Protein AF-A0AB34PMK9-F1 (afdb_monomer)

Sequence (113 aa):
MSIAITKFFNKLKKAYNLFYYSSPLPVLSNGEAMAFHFVNLTILLISVYYTIFYVPKLLIQSTEKIIYYLTGQQVYIFGLLQSGLKLVNHAATHNNNVTNFSFSSSSSSASLV

Secondary structure (DSSP, 8-state):
--HHHHHHHHHHHHHHHHHHHHSSGGGS-HHHHHHHHHHHHHHHHHHHHIIIIIHHHHHHHHHHHHHHHHHS----HHHHHHHHHHHHHHHHHHHHHHH--------------

Mean predicted aligned error: 13.77 Å

Organism: NCBI:txid1094989

pLDDT: mean 79.86, std 18.11, range [34.88, 95.94]

Solvent-accessible surface area (backbone atoms only — not comparable to full-atom values): 6726 Å² total; per-residue (Å²): 131,61,72,66,58,56,53,51,54,52,50,51,52,52,52,49,51,49,52,46,73,75,39,72,54,85,79,44,54,76,70,54,40,52,52,53,52,51,53,52,50,52,53,48,53,51,49,52,48,39,62,69,54,49,49,54,52,52,50,51,55,51,49,35,51,52,47,24,76,74,71,72,49,88,59,59,65,71,60,52,53,53,51,49,52,52,50,53,52,51,51,53,56,55,56,61,59,69,72,60,73,77,81,79,80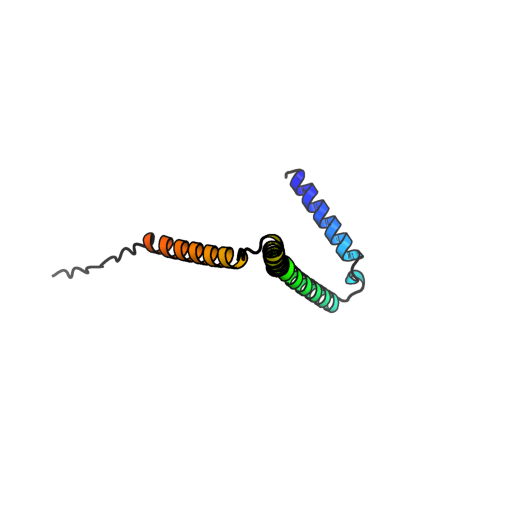,80,80,77,82,80,82,79,133

Foldseek 3Di:
DDPVVVVVVVVVVVVVVCVCVVDCNVVDDPVVNVVVVVVVVVVVVVVVCCVPPVVVVVVVVVVQVVCCVVPVDRDDPVVVVVVVVVVVVVVVVVVVVVVPPPPPPPPDDDDDD

Structure (mmCIF, N/CA/C/O backbone):
data_AF-A0AB34PMK9-F1
#
_entry.id   AF-A0AB34PMK9-F1
#
loop_
_atom_site.group_PDB
_atom_site.id
_atom_site.type_symbol
_atom_site.label_atom_id
_atom_site.label_alt_id
_atom_site.label_comp_id
_atom_site.label_asym_id
_atom_site.label_entity_id
_atom_site.label_seq_id
_atom_site.pdbx_PDB_ins_code
_atom_site.Cartn_x
_atom_site.Cartn_y
_atom_site.Cartn_z
_atom_site.occupancy
_atom_site.B_iso_or_equiv
_atom_site.auth_seq_id
_atom_site.auth_comp_id
_atom_site.auth_asym_id
_atom_site.auth_atom_id
_atom_site.pdbx_PDB_model_num
ATOM 1 N N . MET A 1 1 ? 31.087 -6.956 7.860 1.00 60.22 1 MET A N 1
ATOM 2 C CA . MET A 1 1 ? 29.713 -6.706 7.359 1.00 60.22 1 MET A CA 1
ATOM 3 C C . MET A 1 1 ? 28.825 -7.855 7.833 1.00 60.22 1 MET A C 1
ATOM 5 O O . MET A 1 1 ? 29.202 -8.998 7.623 1.00 60.22 1 MET A O 1
ATOM 9 N N . SER A 1 2 ? 27.736 -7.586 8.563 1.00 73.25 2 SER A N 1
ATOM 10 C CA . SER A 1 2 ? 26.905 -8.637 9.188 1.00 73.25 2 SER A CA 1
ATOM 11 C C . SER A 1 2 ? 26.224 -9.530 8.140 1.00 73.25 2 SER A C 1
ATOM 13 O O . SER A 1 2 ? 25.650 -9.027 7.175 1.00 73.25 2 SER A O 1
ATOM 15 N N . ILE A 1 3 ? 26.233 -10.852 8.358 1.00 79.81 3 ILE A N 1
ATOM 16 C CA . ILE A 1 3 ? 25.617 -11.859 7.472 1.00 79.81 3 ILE A CA 1
ATOM 17 C C . ILE A 1 3 ? 24.128 -11.564 7.200 1.00 79.81 3 ILE A C 1
ATOM 19 O O . ILE A 1 3 ? 23.603 -11.881 6.131 1.00 79.81 3 ILE A O 1
ATOM 23 N N . ALA A 1 4 ? 23.439 -10.945 8.166 1.00 81.00 4 ALA A N 1
ATOM 24 C CA . ALA A 1 4 ? 22.027 -10.592 8.063 1.00 81.00 4 ALA A CA 1
ATOM 25 C C . ALA A 1 4 ? 21.797 -9.472 7.038 1.00 81.00 4 ALA A C 1
ATOM 27 O O . ALA A 1 4 ? 20.853 -9.532 6.250 1.00 81.00 4 ALA A O 1
ATOM 28 N N . ILE A 1 5 ? 22.710 -8.499 6.999 1.00 82.69 5 ILE A N 1
ATOM 29 C CA . ILE A 1 5 ? 22.675 -7.369 6.068 1.00 82.69 5 ILE A CA 1
ATOM 30 C C . ILE A 1 5 ? 22.855 -7.885 4.634 1.00 82.69 5 ILE A C 1
ATOM 32 O O . ILE A 1 5 ? 22.070 -7.554 3.748 1.00 82.69 5 ILE A O 1
ATOM 36 N N . THR A 1 6 ? 23.816 -8.784 4.407 1.00 86.44 6 THR A N 1
ATOM 37 C CA . THR A 1 6 ? 24.050 -9.384 3.082 1.00 86.44 6 THR A CA 1
ATOM 38 C C . THR A 1 6 ? 22.851 -10.208 2.597 1.00 86.44 6 THR A C 1
ATOM 40 O O . THR A 1 6 ? 22.464 -10.109 1.431 1.00 86.44 6 THR A O 1
ATOM 43 N N . LYS A 1 7 ? 22.202 -10.980 3.485 1.00 87.50 7 LYS A N 1
ATOM 44 C CA . LYS A 1 7 ? 20.968 -11.722 3.152 1.00 87.50 7 LYS A CA 1
ATOM 45 C C . LYS A 1 7 ? 19.819 -10.788 2.763 1.00 87.50 7 LYS A C 1
ATOM 47 O O . LYS A 1 7 ? 19.072 -11.106 1.837 1.00 87.50 7 LYS A O 1
ATOM 52 N N . PHE A 1 8 ? 19.681 -9.651 3.443 1.00 89.69 8 PHE A N 1
ATOM 53 C CA . PHE A 1 8 ? 18.666 -8.646 3.133 1.00 89.69 8 PHE A CA 1
ATOM 54 C C . PHE A 1 8 ? 18.882 -8.020 1.749 1.00 89.69 8 PHE A C 1
ATOM 56 O O . PHE A 1 8 ? 17.969 -8.045 0.923 1.00 89.69 8 PHE A O 1
ATOM 63 N N . PHE A 1 9 ? 20.101 -7.567 1.440 1.00 90.06 9 PHE A N 1
ATOM 64 C CA . PHE A 1 9 ? 20.421 -7.028 0.112 1.00 90.06 9 PHE A CA 1
ATOM 65 C C . PHE A 1 9 ? 20.203 -8.050 -1.007 1.00 90.06 9 PHE A C 1
ATOM 67 O O . PHE A 1 9 ? 19.685 -7.702 -2.068 1.00 90.06 9 PHE A O 1
ATOM 74 N N . ASN A 1 10 ? 20.522 -9.326 -0.770 1.00 91.75 10 ASN A N 1
ATOM 75 C CA . ASN A 1 10 ? 20.275 -10.370 -1.762 1.00 91.75 10 ASN A CA 1
ATOM 76 C C . ASN A 1 10 ? 18.770 -10.594 -2.012 1.00 91.75 10 ASN A C 1
ATOM 78 O O . ASN A 1 10 ? 18.351 -10.797 -3.152 1.00 91.75 10 ASN A O 1
ATOM 82 N N . LYS A 1 11 ? 17.932 -10.500 -0.967 1.00 91.94 11 LYS A N 1
ATOM 83 C CA . LYS A 1 11 ? 16.466 -10.540 -1.117 1.00 91.94 11 LYS A CA 1
ATOM 84 C C . LYS A 1 11 ? 15.942 -9.350 -1.919 1.00 91.94 11 LYS A C 1
ATOM 86 O O . LYS A 1 11 ? 15.129 -9.559 -2.815 1.00 91.94 11 LYS A O 1
ATOM 91 N N . LEU A 1 12 ? 16.427 -8.139 -1.639 1.00 90.88 12 LEU A N 1
ATOM 92 C CA . LEU A 1 12 ? 16.055 -6.945 -2.404 1.00 90.88 12 LEU A CA 1
ATOM 93 C C . LEU A 1 12 ? 16.447 -7.077 -3.878 1.00 90.88 12 LEU A C 1
ATOM 95 O O . LEU A 1 12 ? 15.627 -6.814 -4.752 1.00 90.88 12 LEU A O 1
ATOM 99 N N . LYS A 1 13 ? 17.658 -7.571 -4.162 1.00 91.56 13 LYS A N 1
ATOM 100 C CA . LYS A 1 13 ? 18.115 -7.828 -5.534 1.00 91.56 13 LYS A CA 1
ATOM 101 C C . LYS A 1 13 ? 17.220 -8.842 -6.250 1.00 91.56 13 LYS A C 1
ATOM 103 O O . LYS A 1 13 ? 16.846 -8.629 -7.399 1.00 91.56 13 LYS A O 1
ATOM 108 N N . LYS A 1 14 ? 16.829 -9.924 -5.567 1.00 92.94 14 LYS A N 1
ATOM 109 C CA . LYS A 1 14 ? 15.899 -10.920 -6.121 1.00 92.94 14 LYS A CA 1
ATOM 110 C C . LYS A 1 14 ? 14.525 -10.312 -6.424 1.00 92.94 14 LYS A C 1
ATOM 112 O O . LYS A 1 14 ? 13.965 -10.600 -7.477 1.00 92.94 14 LYS A O 1
ATOM 117 N N . ALA A 1 15 ? 14.001 -9.478 -5.527 1.00 91.88 15 ALA A N 1
ATOM 118 C CA . ALA A 1 15 ? 12.723 -8.797 -5.719 1.00 91.88 15 ALA A CA 1
ATOM 119 C C . ALA A 1 15 ? 12.773 -7.805 -6.891 1.00 91.88 15 ALA A C 1
ATOM 121 O O . ALA A 1 15 ? 11.861 -7.789 -7.711 1.00 91.88 15 ALA A O 1
ATOM 122 N N . TYR A 1 16 ? 13.862 -7.042 -7.013 1.00 89.62 16 TYR A N 1
ATOM 123 C CA . TYR A 1 16 ? 14.072 -6.144 -8.147 1.00 89.62 16 TYR A CA 1
ATOM 124 C C . TYR A 1 16 ? 14.132 -6.909 -9.470 1.00 89.62 16 TYR A C 1
ATOM 126 O O . TYR A 1 16 ? 13.448 -6.541 -10.417 1.00 89.62 16 TYR A O 1
ATOM 134 N N . ASN A 1 17 ? 14.885 -8.011 -9.522 1.00 92.56 17 ASN A N 1
ATOM 135 C CA . ASN A 1 17 ? 14.954 -8.840 -10.723 1.00 92.56 17 ASN A CA 1
ATOM 136 C C . ASN A 1 17 ? 13.572 -9.383 -11.105 1.00 92.56 17 ASN A C 1
ATOM 138 O O . ASN A 1 17 ? 13.204 -9.342 -12.273 1.00 92.56 17 ASN A O 1
ATOM 142 N N . LEU A 1 18 ? 12.792 -9.854 -10.127 1.00 93.19 18 LEU A N 1
ATOM 143 C CA . LEU A 1 18 ? 11.422 -10.300 -10.371 1.00 93.19 18 LEU A CA 1
ATOM 144 C C . LEU A 1 18 ? 10.567 -9.167 -10.950 1.00 93.19 18 LEU A C 1
ATOM 146 O O . LEU A 1 18 ? 9.895 -9.369 -11.950 1.00 93.19 18 LEU A O 1
ATOM 150 N N . PHE A 1 19 ? 10.621 -7.972 -10.364 1.00 90.00 19 PHE A N 1
ATOM 151 C CA . PHE A 1 19 ? 9.891 -6.816 -10.880 1.00 90.00 19 PHE A CA 1
ATOM 152 C C . PHE A 1 19 ? 10.322 -6.444 -12.307 1.00 90.00 19 PHE A C 1
ATOM 154 O O . PHE A 1 19 ? 9.464 -6.186 -13.149 1.00 90.00 19 PHE A O 1
ATOM 161 N N . TYR A 1 20 ? 11.627 -6.460 -12.585 1.00 90.19 20 TYR A N 1
ATOM 162 C CA . TYR A 1 20 ? 12.187 -6.116 -13.890 1.00 90.19 20 TYR A CA 1
ATOM 163 C C . TYR A 1 20 ? 11.731 -7.080 -14.989 1.00 90.19 20 TYR A C 1
ATOM 165 O O . TYR A 1 20 ? 11.323 -6.627 -16.050 1.00 90.19 20 TYR A O 1
ATOM 173 N N . TYR A 1 21 ? 11.748 -8.390 -14.725 1.00 91.25 21 TYR A N 1
ATOM 174 C CA . TYR A 1 21 ? 11.354 -9.401 -15.713 1.00 91.25 21 TYR A CA 1
ATOM 175 C C . TYR A 1 21 ? 9.842 -9.647 -15.793 1.00 91.25 21 TYR A C 1
ATOM 177 O O . TYR A 1 21 ? 9.364 -10.097 -16.829 1.00 91.25 21 TYR A O 1
ATOM 185 N N . SER A 1 22 ? 9.085 -9.361 -14.730 1.00 89.94 22 SER A N 1
ATOM 186 C CA . SER A 1 22 ? 7.616 -9.458 -14.748 1.00 89.94 22 SER A CA 1
ATOM 187 C C . SER A 1 22 ? 6.939 -8.220 -15.338 1.00 89.94 22 SER A C 1
ATOM 189 O O . SER A 1 22 ? 5.763 -8.274 -15.690 1.00 89.94 22 SER A O 1
ATOM 191 N N . SER A 1 23 ? 7.654 -7.099 -15.421 1.00 87.81 23 SER A N 1
ATOM 192 C CA . SER A 1 23 ? 7.168 -5.863 -16.037 1.00 87.81 23 SER A CA 1
ATOM 193 C C . SER A 1 23 ? 7.660 -5.770 -17.482 1.00 87.81 23 SER A C 1
ATOM 195 O O . SER A 1 23 ? 8.704 -6.331 -17.805 1.00 87.81 23 SER A O 1
ATOM 197 N N . PRO A 1 24 ? 7.001 -4.996 -18.360 1.00 87.62 24 PRO A N 1
ATOM 198 C CA . PRO A 1 24 ? 7.459 -4.822 -19.739 1.00 87.62 24 PRO A CA 1
ATOM 199 C C . PRO A 1 24 ? 8.751 -3.982 -19.857 1.00 87.62 24 PRO A C 1
ATOM 201 O O . PRO A 1 24 ? 9.195 -3.684 -20.957 1.00 87.62 24 PRO A O 1
ATOM 204 N N . LEU A 1 25 ? 9.399 -3.622 -18.744 1.00 87.88 25 LEU A N 1
ATOM 205 C CA . LEU A 1 25 ? 10.616 -2.804 -18.692 1.00 87.88 25 LEU A CA 1
ATOM 206 C C . LEU A 1 25 ? 11.739 -3.208 -19.669 1.00 87.88 25 LEU A C 1
ATOM 208 O O . LEU A 1 25 ? 12.370 -2.298 -20.201 1.00 87.88 25 LEU A O 1
ATOM 212 N N . PRO A 1 26 ? 12.006 -4.501 -19.951 1.00 86.12 26 PRO A N 1
ATOM 213 C CA . PRO A 1 26 ? 13.083 -4.888 -20.864 1.00 86.12 26 PRO A CA 1
ATOM 214 C C . PRO A 1 26 ? 12.839 -4.497 -22.326 1.00 86.12 26 PRO A C 1
ATOM 216 O O . PRO A 1 26 ? 13.787 -4.465 -23.106 1.00 86.12 26 PRO A O 1
ATOM 219 N N . VAL A 1 27 ? 11.583 -4.248 -22.707 1.00 89.50 27 VAL A N 1
ATOM 220 C CA . VAL A 1 27 ? 11.189 -3.941 -24.092 1.00 89.50 27 VAL A CA 1
ATOM 221 C C . VAL A 1 27 ? 10.800 -2.475 -24.295 1.00 89.50 27 VAL A C 1
ATOM 223 O O . VAL A 1 27 ? 10.534 -2.075 -25.424 1.00 89.50 27 VAL A O 1
ATOM 226 N N . LEU A 1 28 ? 10.774 -1.672 -23.225 1.00 89.56 28 LEU A N 1
ATOM 227 C CA . LEU A 1 28 ? 10.443 -0.248 -23.283 1.00 89.56 28 LEU A CA 1
ATOM 228 C C . LEU A 1 28 ? 11.681 0.594 -23.616 1.00 89.56 28 LEU A C 1
ATOM 230 O O . LEU A 1 28 ? 12.789 0.322 -23.148 1.00 89.56 28 LEU A O 1
ATOM 234 N N . SER A 1 29 ? 11.478 1.681 -24.363 1.00 91.81 29 SER A N 1
ATOM 235 C CA . SER A 1 29 ? 12.489 2.736 -24.477 1.00 91.81 29 SER A CA 1
ATOM 236 C C . SER A 1 29 ? 12.664 3.473 -23.139 1.00 91.81 29 SER A C 1
ATOM 238 O O . SER A 1 29 ? 11.774 3.471 -22.286 1.00 91.81 29 SER A O 1
ATOM 240 N N . ASN A 1 30 ? 13.794 4.162 -22.944 1.00 87.38 30 ASN A N 1
ATOM 241 C CA . ASN A 1 30 ? 14.078 4.872 -21.685 1.00 87.38 30 ASN A CA 1
ATOM 242 C C . ASN A 1 30 ? 12.983 5.885 -21.292 1.00 87.38 30 ASN A C 1
ATOM 244 O O . ASN A 1 30 ? 12.696 6.049 -20.106 1.00 87.38 30 ASN A O 1
ATOM 248 N N . GLY A 1 31 ? 12.355 6.548 -22.271 1.00 88.31 31 GLY A N 1
ATOM 249 C CA . GLY A 1 31 ? 11.266 7.498 -22.020 1.00 88.31 31 GLY A CA 1
ATOM 250 C C . GLY A 1 31 ? 9.978 6.815 -21.553 1.00 88.31 31 GLY A C 1
ATOM 251 O O . GLY A 1 31 ? 9.338 7.266 -20.604 1.00 88.31 31 GLY A O 1
ATOM 252 N N . GLU A 1 32 ? 9.625 5.687 -22.166 1.00 87.38 32 GLU A N 1
ATOM 253 C CA . GLU A 1 32 ? 8.440 4.912 -21.786 1.00 87.38 32 GLU A CA 1
ATOM 254 C C . GLU A 1 32 ? 8.640 4.233 -20.428 1.00 87.38 32 GLU A C 1
ATOM 256 O O . GLU A 1 32 ? 7.723 4.204 -19.605 1.00 87.38 32 GLU A O 1
ATOM 261 N N . ALA A 1 33 ? 9.845 3.723 -20.158 1.00 90.62 33 ALA A N 1
ATOM 262 C CA . ALA A 1 33 ? 10.190 3.117 -18.875 1.00 90.62 33 ALA A CA 1
ATOM 263 C C . ALA A 1 33 ? 10.045 4.131 -17.729 1.00 90.62 33 ALA A C 1
ATOM 265 O O . ALA A 1 33 ? 9.490 3.808 -16.676 1.00 90.62 33 ALA A O 1
ATOM 266 N N . MET A 1 34 ? 10.468 5.381 -17.951 1.00 91.50 34 MET A N 1
ATOM 267 C CA . MET A 1 34 ? 10.267 6.471 -16.996 1.00 91.50 34 MET A CA 1
ATOM 268 C C . MET A 1 34 ? 8.776 6.699 -16.717 1.00 91.50 34 MET A C 1
ATOM 270 O O . MET A 1 34 ? 8.373 6.726 -15.553 1.00 91.50 34 MET A O 1
ATOM 274 N N . ALA A 1 35 ? 7.943 6.785 -17.758 1.00 91.69 35 ALA A N 1
ATOM 275 C CA . ALA A 1 35 ? 6.494 6.932 -17.602 1.00 91.69 35 ALA A CA 1
ATOM 276 C C . ALA A 1 35 ? 5.865 5.751 -16.836 1.00 91.69 35 ALA A C 1
ATOM 278 O O . ALA A 1 35 ? 5.053 5.957 -15.931 1.00 91.69 35 ALA A O 1
ATOM 279 N N . PHE A 1 36 ? 6.288 4.517 -17.128 1.00 92.69 36 PHE A N 1
ATOM 280 C CA . PHE A 1 36 ? 5.833 3.320 -16.419 1.00 92.69 36 PHE A CA 1
ATOM 281 C C . PHE A 1 36 ? 6.170 3.375 -14.923 1.00 92.69 36 PHE A C 1
ATOM 283 O O . PHE A 1 36 ? 5.322 3.068 -14.080 1.00 92.69 36 PHE A O 1
ATOM 290 N N . HIS A 1 37 ? 7.380 3.809 -14.562 1.00 92.00 37 HIS A N 1
ATOM 291 C CA . HIS A 1 37 ? 7.750 3.995 -13.159 1.00 92.00 37 HIS A CA 1
ATOM 292 C C . HIS A 1 37 ? 6.898 5.064 -12.465 1.00 92.00 37 HIS A C 1
ATOM 294 O O . HIS A 1 37 ? 6.487 4.843 -11.325 1.00 92.00 37 HIS A O 1
ATOM 300 N N . PHE A 1 38 ? 6.575 6.173 -13.140 1.00 94.38 38 PHE A N 1
ATOM 301 C CA . PHE A 1 38 ? 5.689 7.202 -12.582 1.00 94.38 38 PHE A CA 1
ATOM 302 C C . PHE A 1 38 ? 4.292 6.671 -12.285 1.00 94.38 38 PHE A C 1
ATOM 304 O O . PHE A 1 38 ? 3.789 6.877 -11.183 1.00 94.38 38 PHE A O 1
ATOM 311 N N . VAL A 1 39 ? 3.690 5.937 -13.222 1.00 94.25 39 VAL A N 1
ATOM 312 C CA . VAL A 1 39 ? 2.363 5.339 -13.017 1.00 94.25 39 VAL A CA 1
ATOM 313 C C . VAL A 1 39 ? 2.376 4.394 -11.813 1.00 94.25 39 VAL A C 1
ATOM 315 O O . VAL A 1 39 ? 1.516 4.496 -10.937 1.00 94.25 39 VAL A O 1
ATOM 318 N N . ASN A 1 40 ? 3.387 3.525 -11.715 1.00 93.38 40 ASN A N 1
ATOM 319 C CA . ASN A 1 40 ? 3.527 2.618 -10.572 1.00 93.38 40 ASN A CA 1
ATOM 320 C C . ASN A 1 40 ? 3.733 3.369 -9.250 1.00 93.38 40 ASN A C 1
ATOM 322 O O . ASN A 1 40 ? 3.151 2.987 -8.235 1.00 93.38 40 ASN A O 1
ATOM 326 N N . LEU A 1 41 ? 4.517 4.451 -9.253 1.00 93.94 41 LEU A N 1
ATOM 327 C CA . LEU A 1 41 ? 4.712 5.293 -8.074 1.00 93.94 41 LEU A CA 1
ATOM 328 C C . LEU A 1 41 ? 3.396 5.944 -7.628 1.00 93.94 41 LEU A C 1
ATOM 330 O O . LEU A 1 41 ? 3.087 5.944 -6.438 1.00 93.94 41 LEU A O 1
ATOM 334 N N . THR A 1 42 ? 2.594 6.457 -8.562 1.00 95.44 42 THR A N 1
ATOM 335 C CA . THR A 1 42 ? 1.284 7.043 -8.253 1.00 95.44 42 THR A CA 1
ATOM 336 C C . THR A 1 42 ? 0.331 6.004 -7.665 1.00 95.44 42 THR A C 1
ATOM 338 O O . THR A 1 42 ? -0.302 6.268 -6.642 1.00 95.44 42 THR A O 1
ATOM 341 N N . ILE A 1 43 ? 0.267 4.804 -8.252 1.00 95.94 43 ILE A N 1
ATOM 342 C CA . ILE A 1 43 ? -0.548 3.696 -7.729 1.00 95.94 43 ILE A CA 1
ATOM 343 C C . ILE A 1 43 ? -0.094 3.315 -6.318 1.00 95.94 43 ILE A C 1
ATOM 345 O O . ILE A 1 43 ? -0.931 3.138 -5.432 1.00 95.94 43 ILE A O 1
ATOM 349 N N . LEU A 1 44 ? 1.220 3.239 -6.086 1.00 95.38 44 LEU A N 1
ATOM 350 C CA . LEU A 1 44 ? 1.781 2.949 -4.770 1.00 95.38 44 LEU A CA 1
ATOM 351 C C . LEU A 1 44 ? 1.359 4.008 -3.744 1.00 95.38 44 LEU A C 1
ATOM 353 O O . LEU A 1 44 ? 0.880 3.651 -2.672 1.00 95.38 44 LEU A O 1
ATOM 357 N N . LEU A 1 45 ? 1.479 5.298 -4.071 1.00 94.88 45 LEU A N 1
ATOM 358 C CA . LEU A 1 45 ? 1.085 6.392 -3.174 1.00 94.88 45 LEU A CA 1
ATOM 359 C C . LEU A 1 45 ? -0.405 6.340 -2.820 1.00 94.88 45 LEU A C 1
ATOM 361 O O . LEU A 1 45 ? -0.767 6.465 -1.648 1.00 94.88 45 LEU A O 1
ATOM 365 N N . ILE A 1 46 ? -1.262 6.101 -3.815 1.00 95.50 46 ILE A N 1
ATOM 366 C CA . ILE A 1 46 ? -2.704 5.941 -3.601 1.00 95.50 46 ILE A CA 1
ATOM 367 C C . ILE A 1 46 ? -2.963 4.721 -2.711 1.00 95.50 46 ILE A C 1
ATOM 369 O O . ILE A 1 46 ? -3.684 4.829 -1.721 1.00 95.50 46 ILE A O 1
ATOM 373 N N . SER A 1 47 ? -2.338 3.577 -3.001 1.00 95.38 47 SER A N 1
ATOM 374 C CA . SER A 1 47 ? -2.494 2.364 -2.194 1.00 95.38 47 SER A CA 1
ATOM 375 C C . SER A 1 47 ? -2.080 2.589 -0.742 1.00 95.38 47 SER A C 1
ATOM 377 O O . SER A 1 47 ? -2.798 2.169 0.161 1.00 95.38 47 SER A O 1
ATOM 379 N N . VAL A 1 48 ? -0.957 3.268 -0.504 1.00 95.69 48 VAL A N 1
ATOM 380 C CA . VAL A 1 48 ? -0.473 3.577 0.847 1.00 95.69 48 VAL A CA 1
ATOM 381 C C . VAL A 1 48 ? -1.477 4.463 1.584 1.00 95.69 48 VAL A C 1
ATOM 383 O O . VAL A 1 48 ? -1.832 4.165 2.725 1.00 95.69 48 VAL A O 1
ATOM 386 N N . TYR A 1 49 ? -1.992 5.506 0.925 1.00 94.12 49 TYR A N 1
ATOM 387 C CA . TYR A 1 49 ? -3.012 6.380 1.505 1.00 94.12 49 TYR A CA 1
ATOM 388 C C . TYR A 1 49 ? -4.275 5.603 1.903 1.00 94.12 49 TYR A C 1
ATOM 390 O O . TYR A 1 49 ? -4.770 5.738 3.026 1.00 94.12 49 TYR A O 1
ATOM 398 N N . TYR A 1 50 ? -4.775 4.748 1.010 1.00 94.69 50 TYR A N 1
ATOM 399 C CA . TYR A 1 50 ? -5.980 3.969 1.274 1.00 94.69 50 TYR A CA 1
ATOM 400 C C . TYR A 1 50 ? -5.778 2.948 2.398 1.00 94.69 50 TYR A C 1
ATOM 402 O O . TYR A 1 50 ? -6.623 2.854 3.287 1.00 94.69 50 TYR A O 1
ATOM 410 N N . THR A 1 51 ? -4.656 2.228 2.407 1.00 93.12 51 THR A N 1
ATOM 411 C CA . THR A 1 51 ? -4.379 1.203 3.422 1.00 93.12 51 THR A CA 1
ATOM 412 C C . THR A 1 51 ? -4.176 1.801 4.812 1.00 93.12 51 THR A C 1
ATOM 414 O O . THR A 1 51 ? -4.646 1.226 5.790 1.00 93.12 51 THR A O 1
ATOM 417 N N . ILE A 1 52 ? -3.497 2.947 4.921 1.00 92.50 52 ILE A N 1
ATOM 418 C CA . ILE A 1 52 ? -3.180 3.547 6.227 1.00 92.50 52 ILE A CA 1
ATOM 419 C C . ILE A 1 52 ? -4.353 4.362 6.777 1.00 92.50 52 ILE A C 1
ATOM 421 O O . ILE A 1 52 ? -4.627 4.302 7.972 1.00 92.50 52 ILE A O 1
ATOM 425 N N . PHE A 1 53 ? -5.053 5.126 5.935 1.00 88.56 53 PHE A N 1
ATOM 426 C CA . PHE A 1 53 ? -6.050 6.086 6.419 1.00 88.56 53 PHE A CA 1
ATOM 427 C C . PHE A 1 53 ? -7.483 5.659 6.123 1.00 88.56 53 PHE A C 1
ATOM 429 O O . PHE A 1 53 ? -8.341 5.712 7.006 1.00 88.56 53 PHE A O 1
ATOM 436 N N . TYR A 1 54 ? -7.764 5.246 4.888 1.00 90.69 54 TYR A N 1
ATOM 437 C CA . TYR A 1 54 ? -9.141 5.012 4.456 1.00 90.69 54 TYR A CA 1
ATOM 438 C C . TYR A 1 54 ? -9.717 3.706 5.014 1.00 90.69 54 TYR A C 1
ATOM 440 O O . TYR A 1 54 ? -10.794 3.711 5.612 1.00 90.69 54 TYR A O 1
ATOM 448 N N . VAL A 1 55 ? -8.988 2.597 4.861 1.00 92.50 55 VAL A N 1
ATOM 449 C CA . VAL A 1 55 ? -9.438 1.267 5.293 1.00 92.50 55 VAL A CA 1
ATOM 450 C C . VAL A 1 55 ? -9.668 1.217 6.808 1.00 92.50 55 VAL A C 1
ATOM 452 O O . VAL A 1 55 ? -10.767 0.829 7.207 1.00 92.50 55 VAL A O 1
ATOM 455 N N . PRO A 1 56 ? -8.738 1.666 7.678 1.00 90.19 56 PRO A N 1
ATOM 456 C CA . PRO A 1 56 ? -8.966 1.627 9.122 1.00 90.19 56 PRO A CA 1
ATOM 457 C C . PRO A 1 56 ? -10.148 2.494 9.554 1.00 90.19 56 PRO A C 1
ATOM 459 O O . PRO A 1 56 ? -10.940 2.074 10.395 1.00 90.19 56 PRO A O 1
ATOM 462 N N . LYS A 1 57 ? -10.326 3.672 8.938 1.00 89.06 57 LYS A N 1
ATOM 463 C CA . LYS A 1 57 ? -11.486 4.535 9.196 1.00 89.06 57 LYS A CA 1
ATOM 464 C C . LYS A 1 57 ? -12.800 3.812 8.892 1.00 89.06 57 LYS A C 1
ATOM 466 O O . LYS A 1 57 ? -13.714 3.842 9.713 1.00 89.06 57 LYS A O 1
ATOM 471 N N . LEU A 1 58 ? -12.890 3.161 7.733 1.00 91.44 58 LEU A N 1
ATOM 472 C CA . LEU A 1 58 ? -14.098 2.452 7.307 1.00 91.44 58 LEU A CA 1
ATOM 473 C C . LEU A 1 58 ? -14.380 1.238 8.207 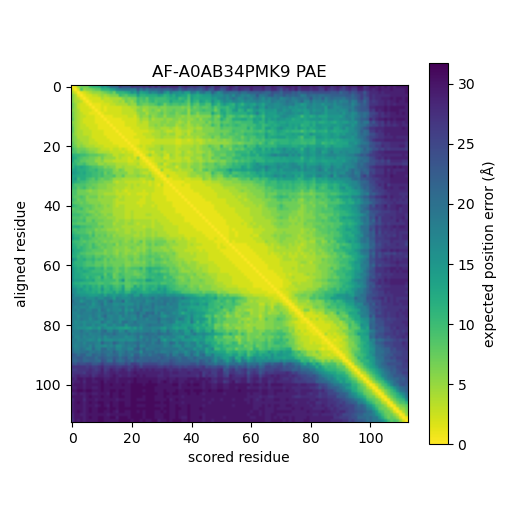1.00 91.44 58 LEU A C 1
ATOM 475 O O . LEU A 1 58 ? -15.527 1.011 8.600 1.00 91.44 58 LEU A O 1
ATOM 479 N N . LEU A 1 59 ? -13.334 0.503 8.598 1.00 92.50 59 LEU A N 1
ATOM 480 C CA . LEU A 1 59 ? -13.444 -0.617 9.536 1.00 92.50 59 LEU A CA 1
ATOM 481 C C . LEU A 1 59 ? -13.971 -0.169 10.902 1.00 92.50 59 LEU A C 1
ATOM 483 O O . LEU A 1 59 ? -14.913 -0.773 11.405 1.00 92.50 59 LEU A O 1
ATOM 487 N N . ILE A 1 60 ? -13.433 0.913 11.475 1.00 90.94 60 ILE A N 1
ATOM 488 C CA . ILE A 1 60 ? -13.901 1.441 12.767 1.00 90.94 60 ILE A CA 1
ATOM 489 C C . ILE A 1 60 ? -15.378 1.838 12.681 1.00 90.94 60 ILE A C 1
ATOM 491 O O . ILE A 1 60 ? -16.167 1.419 13.522 1.00 90.94 60 ILE A O 1
ATOM 495 N N . GLN A 1 61 ? -15.777 2.567 11.634 1.00 89.62 61 GLN A N 1
ATOM 496 C CA . GLN A 1 61 ? -17.177 2.967 11.437 1.00 89.62 61 GLN A CA 1
ATOM 497 C C . GLN A 1 61 ? -18.120 1.768 11.284 1.00 89.62 61 GLN A C 1
ATOM 499 O O . GLN A 1 61 ? -19.261 1.801 11.744 1.00 89.62 61 GLN A O 1
ATOM 504 N N . SER A 1 62 ? -17.660 0.705 10.624 1.00 91.56 62 SER A N 1
ATOM 505 C CA . SER A 1 62 ? -18.443 -0.523 10.470 1.00 91.56 62 SER A CA 1
ATOM 506 C C . SER A 1 62 ? -18.607 -1.234 11.813 1.00 91.56 62 SER A C 1
ATOM 508 O O . SER A 1 62 ? -19.715 -1.632 12.164 1.00 91.56 62 SER A O 1
ATOM 510 N N . THR A 1 63 ? -17.536 -1.312 12.605 1.00 90.62 63 THR A N 1
ATOM 511 C CA . THR A 1 63 ? -17.562 -1.882 13.957 1.00 90.62 63 THR A CA 1
ATOM 512 C C . THR A 1 63 ? -18.478 -1.096 14.895 1.00 90.62 63 THR A C 1
ATOM 514 O O . THR A 1 63 ? -19.271 -1.706 15.606 1.00 90.62 63 THR A O 1
ATOM 517 N N . GLU A 1 64 ? -18.443 0.241 14.865 1.00 90.12 64 GLU A N 1
ATOM 518 C CA . GLU A 1 64 ? -19.344 1.100 15.655 1.00 90.12 64 GLU A CA 1
ATOM 519 C C . 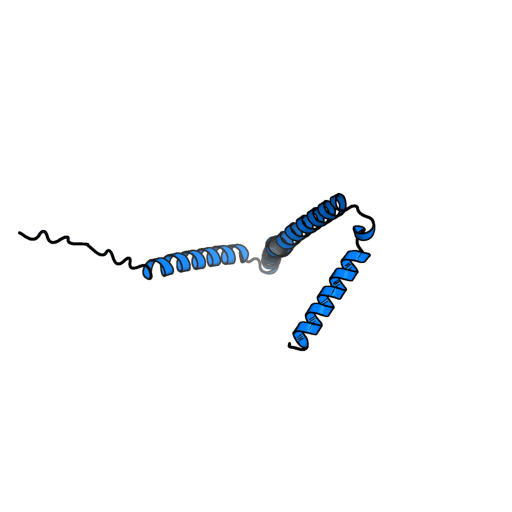GLU A 1 64 ? -20.820 0.793 15.376 1.00 90.12 64 GLU A C 1
ATOM 521 O O . GLU A 1 64 ? -21.619 0.658 16.303 1.00 90.12 64 GLU A O 1
ATOM 526 N N . LYS A 1 65 ? -21.177 0.616 14.097 1.00 89.38 65 LYS A N 1
ATOM 527 C CA . LYS A 1 65 ? -22.540 0.243 13.699 1.00 89.38 65 LYS A CA 1
ATOM 528 C C . LYS A 1 65 ? -22.913 -1.154 14.180 1.00 89.38 65 LYS A C 1
ATOM 530 O O . LYS A 1 65 ? -24.010 -1.333 14.694 1.00 89.38 65 LYS A O 1
ATOM 535 N N . ILE A 1 66 ? -22.019 -2.134 14.032 1.00 92.69 66 ILE A N 1
ATOM 536 C CA . ILE A 1 66 ? -22.261 -3.509 14.498 1.00 92.69 66 ILE A CA 1
ATOM 537 C C . ILE A 1 66 ? -22.511 -3.523 16.009 1.00 92.69 66 ILE A C 1
ATOM 539 O O . ILE A 1 66 ? -23.475 -4.137 16.459 1.00 92.69 66 ILE A O 1
ATOM 543 N N . ILE A 1 67 ? -21.691 -2.805 16.782 1.00 91.62 67 ILE A N 1
ATOM 544 C CA . ILE A 1 67 ? -21.870 -2.681 18.233 1.00 91.62 67 ILE A CA 1
ATOM 545 C C . ILE A 1 67 ? -23.232 -2.060 18.543 1.00 91.62 67 ILE A C 1
ATOM 547 O O . ILE A 1 67 ? -23.975 -2.629 19.336 1.00 91.62 67 ILE A O 1
ATOM 551 N N . TYR A 1 68 ? -23.596 -0.962 17.873 1.00 92.00 68 TYR A N 1
ATOM 552 C CA . TYR A 1 68 ? -24.894 -0.315 18.064 1.00 92.00 68 TYR A CA 1
ATOM 553 C C . TYR A 1 68 ? -26.070 -1.267 17.815 1.00 92.00 68 TYR A C 1
ATOM 555 O O . TYR A 1 68 ? -26.992 -1.322 18.626 1.00 92.00 68 TYR A O 1
ATOM 563 N N . TYR A 1 69 ? -26.031 -2.056 16.738 1.00 93.31 69 TYR A N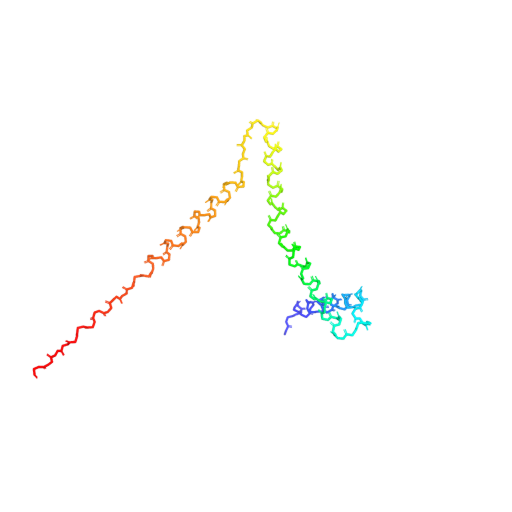 1
ATOM 564 C CA . TYR A 1 69 ? -27.096 -3.018 16.444 1.00 93.31 69 TYR A CA 1
ATOM 565 C C . TYR A 1 69 ? -27.160 -4.181 17.443 1.00 93.31 69 TYR A C 1
ATOM 567 O O . TYR A 1 69 ? -28.240 -4.724 17.658 1.00 93.31 69 TYR A O 1
ATOM 575 N N . LEU A 1 70 ? -26.035 -4.565 18.053 1.00 93.00 70 LEU A N 1
ATOM 576 C CA . LEU A 1 70 ? -25.985 -5.669 19.015 1.00 93.00 70 LEU A CA 1
ATOM 577 C C . LEU A 1 70 ? -26.350 -5.247 20.443 1.00 93.00 70 LEU A C 1
ATOM 579 O O . LEU A 1 70 ? -27.004 -6.009 21.149 1.00 93.00 70 LEU A O 1
ATOM 583 N N . THR A 1 71 ? -25.914 -4.069 20.889 1.00 91.50 71 THR A N 1
ATOM 584 C CA . THR A 1 71 ? -26.050 -3.636 22.292 1.00 91.50 71 THR A CA 1
ATOM 585 C C . THR A 1 71 ? -27.059 -2.510 22.486 1.00 91.50 71 THR A C 1
ATOM 587 O O . THR A 1 71 ? -27.415 -2.199 23.621 1.00 91.50 71 THR A O 1
ATOM 590 N N . GLY A 1 72 ? -27.496 -1.856 21.406 1.00 86.94 72 GLY A N 1
ATOM 591 C CA . GLY A 1 72 ? -28.303 -0.635 21.461 1.00 86.94 72 GLY A CA 1
ATOM 592 C C . GLY A 1 72 ? -27.535 0.599 21.950 1.00 86.94 72 GLY A C 1
ATOM 593 O O . GLY A 1 72 ? -28.111 1.683 22.032 1.00 86.94 72 GLY A O 1
ATOM 594 N N . GLN A 1 73 ? -26.243 0.469 22.273 1.00 83.19 73 GLN A N 1
ATOM 595 C CA . GLN A 1 73 ? -25.415 1.569 22.761 1.00 83.19 73 GLN A CA 1
ATOM 596 C C . GLN A 1 73 ? -24.616 2.197 21.623 1.00 83.19 73 GLN A C 1
ATOM 598 O O . GLN A 1 73 ? -23.922 1.516 20.867 1.00 83.19 73 GLN A O 1
ATOM 603 N N . GLN A 1 74 ? -24.685 3.522 21.519 1.00 83.25 74 GLN A N 1
ATOM 604 C CA . GLN A 1 74 ? -23.944 4.266 20.512 1.00 83.25 74 GLN A CA 1
ATOM 605 C C . GLN A 1 74 ? -22.528 4.571 21.007 1.00 83.25 74 GLN A C 1
ATOM 607 O O . GLN A 1 74 ? -22.335 5.356 21.934 1.00 83.25 74 GLN A O 1
ATOM 612 N N . VAL A 1 75 ? -21.534 3.947 20.375 1.00 81.38 75 VAL A N 1
ATOM 613 C CA . VAL A 1 75 ? -20.116 4.140 20.693 1.00 81.38 75 VAL A CA 1
ATOM 614 C C . VAL A 1 75 ? -19.444 4.886 19.542 1.00 81.38 75 VAL A C 1
ATOM 616 O O . VAL A 1 75 ? -19.545 4.470 18.393 1.00 81.38 75 VAL A O 1
ATOM 619 N N . TYR A 1 76 ? -18.744 5.978 19.855 1.00 83.25 76 TYR A N 1
ATOM 620 C CA . TYR A 1 76 ? -18.025 6.814 18.884 1.00 83.25 76 TYR A CA 1
ATOM 621 C C . TYR A 1 76 ? -16.507 6.721 19.091 1.00 83.25 76 TYR A C 1
ATOM 623 O O . TYR A 1 76 ? -15.854 7.681 19.509 1.00 83.25 76 TYR A O 1
ATOM 631 N N . ILE A 1 77 ? -15.934 5.553 18.804 1.00 80.12 77 ILE A N 1
ATOM 632 C CA . ILE A 1 77 ? -14.492 5.290 18.909 1.00 80.12 77 ILE A CA 1
ATOM 633 C C . ILE A 1 77 ? -13.688 6.239 18.011 1.00 80.12 77 ILE A C 1
ATOM 635 O O . ILE A 1 77 ? -12.686 6.801 18.452 1.00 80.12 77 ILE A O 1
ATOM 639 N N . PHE A 1 78 ? -14.133 6.474 16.775 1.00 79.75 78 PHE A N 1
ATOM 640 C CA . PHE A 1 78 ? -13.432 7.351 15.836 1.00 79.75 78 PHE A CA 1
ATOM 641 C C . PHE A 1 78 ? -13.390 8.805 16.330 1.00 79.75 78 PHE A C 1
ATOM 643 O O . PHE A 1 78 ? -12.365 9.480 16.222 1.00 79.75 78 PHE A O 1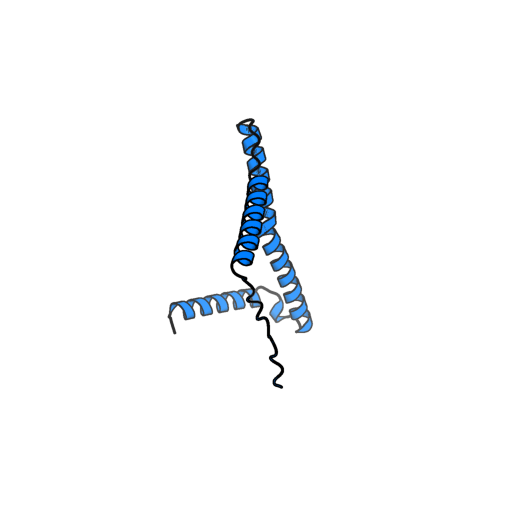
ATOM 650 N N . GLY A 1 79 ? -14.491 9.279 16.923 1.00 76.88 79 GLY A N 1
ATOM 651 C CA . GLY A 1 79 ? -14.576 10.616 17.515 1.00 76.88 79 GLY A CA 1
ATOM 652 C C . GLY A 1 79 ? -13.633 10.792 18.707 1.00 76.88 79 GLY A C 1
ATOM 653 O O . GLY A 1 79 ? -12.954 11.815 18.800 1.00 76.88 79 GLY A O 1
ATOM 654 N N . LEU A 1 80 ? -13.542 9.775 19.571 1.00 82.38 80 LEU A N 1
ATOM 655 C CA . LEU A 1 80 ? -12.639 9.758 20.728 1.00 82.38 80 LEU A CA 1
ATOM 656 C C . LEU A 1 80 ? -11.159 9.734 20.322 1.00 82.38 80 LEU A C 1
ATOM 658 O O . LEU A 1 80 ? -10.338 10.429 20.916 1.00 82.38 80 LEU A O 1
ATOM 662 N N . LEU A 1 81 ? -10.811 8.977 19.281 1.00 82.69 81 LEU A N 1
ATOM 663 C CA . LEU A 1 81 ? -9.442 8.926 18.760 1.00 82.69 81 LEU A CA 1
ATOM 664 C C . LEU A 1 81 ? -9.015 10.286 18.185 1.00 82.69 81 LEU A C 1
ATOM 666 O O . LEU A 1 81 ? -7.910 10.763 18.448 1.00 82.69 81 LEU A O 1
ATOM 670 N N . GLN A 1 82 ? -9.919 10.950 17.458 1.00 81.19 82 GLN A N 1
ATOM 671 C CA . GLN A 1 82 ? -9.662 12.269 16.883 1.00 81.19 82 GLN A CA 1
ATOM 672 C C . GLN A 1 82 ? -9.531 13.362 17.953 1.00 81.19 82 GLN A C 1
ATOM 674 O O . GLN A 1 82 ? -8.670 14.238 17.833 1.00 81.19 82 GLN A O 1
ATOM 679 N N . SER A 1 83 ? -10.379 13.347 18.985 1.00 78.88 83 SER A N 1
ATOM 680 C CA . SER A 1 83 ? -10.296 14.313 20.087 1.00 78.88 83 SER A CA 1
ATOM 681 C C . SER A 1 83 ? -9.056 14.079 20.952 1.00 78.88 83 SER A C 1
ATOM 683 O O . SER A 1 83 ? -8.372 15.044 21.293 1.00 78.88 83 SER A O 1
ATOM 685 N N . GLY A 1 84 ? -8.707 12.816 21.217 1.00 79.44 84 GLY A N 1
ATOM 686 C CA . GLY A 1 84 ? -7.481 12.439 21.917 1.00 79.44 84 GLY A CA 1
ATOM 687 C C . GLY A 1 84 ? -6.226 12.922 21.191 1.00 79.44 84 GLY A C 1
ATOM 688 O O . GLY A 1 84 ? -5.371 13.560 21.801 1.00 79.44 84 GLY A O 1
ATOM 689 N N . LEU A 1 85 ? -6.144 12.719 19.873 1.00 82.81 85 LEU A N 1
ATOM 690 C CA . LEU A 1 85 ? -5.008 13.201 19.082 1.00 82.81 85 LEU A CA 1
ATOM 691 C C . LEU A 1 85 ? -4.905 14.736 19.088 1.00 82.81 85 LEU A C 1
ATOM 693 O O . LEU A 1 85 ? -3.811 15.281 19.231 1.00 82.81 85 LEU A O 1
ATOM 697 N N . LYS A 1 86 ? -6.037 15.448 18.987 1.00 79.62 86 LYS A N 1
ATOM 698 C CA . LYS A 1 86 ? -6.065 16.917 19.110 1.00 79.62 86 LYS A CA 1
ATOM 699 C C . LYS A 1 86 ? -5.573 17.389 20.479 1.00 79.62 86 LYS A C 1
ATOM 701 O O . LYS A 1 86 ? -4.824 18.360 20.542 1.00 79.62 86 LYS A O 1
ATOM 706 N N . LEU A 1 87 ? -5.963 16.702 21.551 1.00 81.06 87 LEU A N 1
ATOM 707 C CA . LEU A 1 87 ? -5.538 17.026 22.911 1.00 81.06 87 LEU A CA 1
ATOM 708 C C . LEU A 1 87 ? -4.034 16.794 23.108 1.00 81.06 87 LEU A C 1
ATOM 710 O O . LEU A 1 87 ? -3.352 17.668 23.636 1.00 81.06 87 LEU A O 1
ATOM 714 N N . VAL A 1 88 ? -3.503 15.662 22.633 1.00 81.12 88 VAL A N 1
ATOM 715 C CA . VAL A 1 88 ? -2.060 15.363 22.681 1.00 81.12 88 VAL A CA 1
ATOM 716 C C . VAL A 1 88 ? -1.263 16.412 21.909 1.00 81.12 88 VAL A C 1
ATOM 718 O O . VAL A 1 88 ? -0.264 16.919 22.416 1.00 81.12 88 VAL A O 1
ATOM 721 N N . ASN A 1 89 ? -1.730 16.797 20.720 1.00 77.88 89 ASN A N 1
ATOM 722 C CA . ASN A 1 89 ? -1.072 17.829 19.922 1.00 77.88 89 ASN A CA 1
ATOM 723 C C . ASN A 1 89 ? -1.086 19.190 20.632 1.00 77.88 89 ASN A C 1
ATOM 725 O O . ASN A 1 89 ? -0.056 19.856 20.686 1.00 77.88 89 ASN A O 1
ATOM 729 N N . HIS A 1 90 ? -2.209 19.580 21.242 1.00 72.94 90 HIS A N 1
ATOM 730 C CA . HIS A 1 90 ? -2.290 20.826 22.008 1.00 72.94 90 HIS A CA 1
ATOM 731 C C . HIS A 1 90 ? -1.373 20.809 23.246 1.00 72.94 90 HIS A C 1
ATOM 733 O O . HIS A 1 90 ? -0.718 21.814 23.539 1.00 72.94 90 HIS A O 1
ATOM 739 N N . ALA A 1 91 ? -1.287 19.680 23.952 1.00 71.75 91 ALA A N 1
ATOM 740 C CA . ALA A 1 91 ? -0.396 19.513 25.099 1.00 71.75 91 ALA A CA 1
ATOM 741 C C . ALA A 1 91 ? 1.087 19.569 24.690 1.00 71.75 91 ALA A C 1
ATOM 743 O O . ALA A 1 91 ? 1.892 20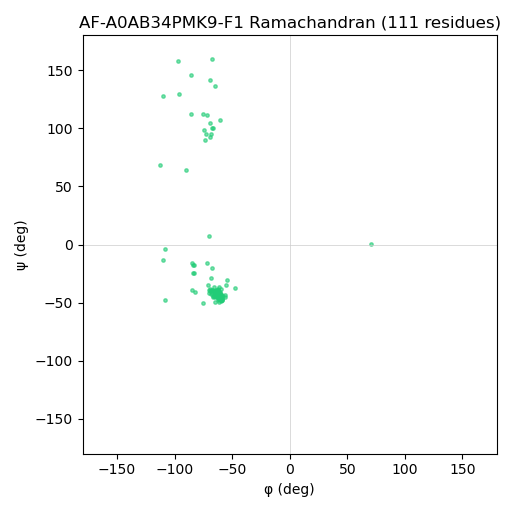.211 25.365 1.00 71.75 91 ALA A O 1
ATOM 744 N N . ALA A 1 92 ? 1.446 18.965 23.553 1.00 68.69 92 ALA A N 1
ATOM 745 C CA . ALA A 1 92 ? 2.801 19.020 23.011 1.00 68.69 92 ALA A CA 1
ATOM 746 C C . ALA A 1 92 ? 3.207 20.450 22.609 1.00 68.69 92 ALA A C 1
ATOM 748 O O . ALA A 1 92 ? 4.330 20.872 22.882 1.00 68.69 92 ALA A O 1
ATOM 749 N N . THR A 1 93 ? 2.293 21.226 22.017 1.00 63.66 93 THR A N 1
ATOM 750 C CA . THR A 1 93 ? 2.550 22.633 21.672 1.00 63.66 93 THR A CA 1
ATOM 751 C C . THR A 1 93 ? 2.706 23.514 22.916 1.00 63.66 93 THR A C 1
ATOM 753 O O . THR A 1 93 ? 3.596 24.358 22.946 1.00 63.66 93 THR A O 1
ATOM 756 N N . HIS A 1 94 ? 1.911 23.298 23.971 1.00 54.75 94 HIS A N 1
ATOM 757 C CA . HIS A 1 94 ? 2.039 24.076 25.212 1.00 54.75 94 HIS A CA 1
ATOM 758 C C . HIS A 1 94 ? 3.312 23.745 26.006 1.00 54.75 94 HIS A C 1
ATOM 760 O O . HIS A 1 94 ? 3.911 24.644 26.590 1.00 54.75 94 HIS A O 1
ATOM 766 N N . ASN A 1 95 ? 3.758 22.484 26.000 1.00 54.12 95 ASN A N 1
ATOM 767 C CA . ASN A 1 95 ? 4.979 22.064 26.695 1.00 54.12 95 ASN A CA 1
ATOM 768 C C . ASN A 1 95 ? 6.247 22.69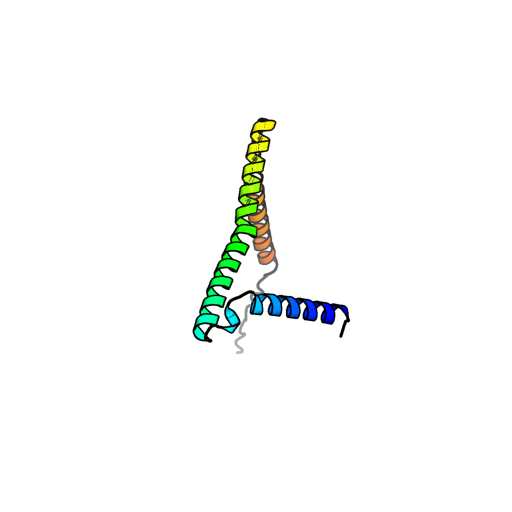8 26.084 1.00 54.12 95 ASN A C 1
ATOM 770 O O . ASN A 1 95 ? 7.117 23.178 26.805 1.00 54.12 95 ASN A O 1
ATOM 774 N N . ASN A 1 96 ? 6.315 22.800 24.752 1.00 52.72 96 ASN A N 1
ATOM 775 C CA . ASN A 1 96 ? 7.449 23.424 24.056 1.00 52.72 96 ASN A CA 1
ATOM 776 C C . ASN A 1 96 ? 7.510 24.957 24.209 1.00 52.72 96 ASN A C 1
ATOM 778 O O . ASN A 1 96 ? 8.545 25.562 23.942 1.00 52.72 96 ASN A O 1
ATOM 782 N N . ASN A 1 97 ? 6.423 25.599 24.648 1.00 49.84 97 ASN A N 1
ATOM 783 C CA . ASN A 1 97 ? 6.406 27.037 24.926 1.00 49.84 97 ASN A CA 1
ATOM 784 C C . ASN A 1 97 ? 6.920 27.383 26.335 1.00 49.84 97 ASN A C 1
ATOM 786 O O . ASN A 1 97 ? 7.288 28.529 26.570 1.00 49.84 97 ASN A O 1
ATOM 790 N N . VAL A 1 98 ? 6.975 26.418 27.262 1.00 49.09 98 VAL A N 1
ATOM 791 C CA . VAL A 1 98 ? 7.521 26.623 28.620 1.00 49.09 98 VAL A CA 1
ATOM 792 C C . VAL A 1 98 ? 9.050 26.472 28.639 1.00 49.09 98 VAL A C 1
ATOM 794 O O . VAL A 1 98 ? 9.718 27.072 29.477 1.00 49.09 98 VAL A O 1
ATOM 797 N N . THR A 1 99 ? 9.628 25.727 27.691 1.00 49.94 99 THR A N 1
ATOM 798 C CA . THR A 1 99 ? 11.085 25.539 27.570 1.00 49.94 99 THR A CA 1
ATOM 799 C C . THR A 1 99 ? 11.792 26.643 26.778 1.00 49.94 99 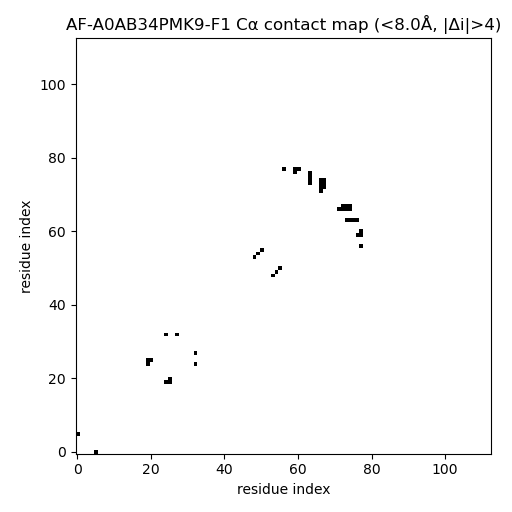THR A C 1
ATOM 801 O O . THR A 1 99 ? 13.000 26.810 26.933 1.00 49.94 99 THR A O 1
ATOM 804 N N . ASN A 1 100 ? 11.063 27.459 26.011 1.00 43.19 100 ASN A N 1
ATOM 805 C CA . ASN A 1 100 ? 11.586 28.682 25.398 1.00 43.19 100 ASN A CA 1
ATOM 806 C C . ASN A 1 100 ? 11.401 29.886 26.337 1.00 43.19 100 ASN A C 1
ATOM 808 O O . ASN A 1 100 ? 10.700 30.845 26.018 1.00 43.19 100 ASN A O 1
ATOM 812 N N . PHE A 1 101 ? 12.065 29.863 27.496 1.00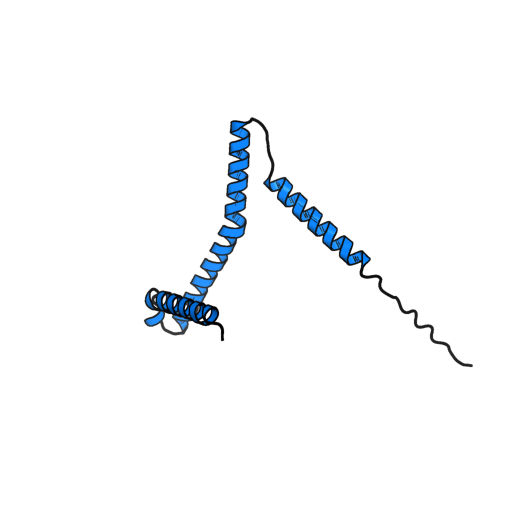 45.69 101 PHE A N 1
ATOM 813 C CA . PHE A 1 101 ? 12.353 31.103 28.218 1.00 45.69 101 PHE A CA 1
ATOM 814 C C . PHE A 1 101 ? 13.395 31.874 27.397 1.00 45.69 101 PHE A C 1
ATOM 816 O O . PHE A 1 101 ? 14.600 31.640 27.490 1.00 45.69 101 PHE A O 1
ATOM 823 N N . SER A 1 102 ? 12.921 32.757 26.520 1.00 47.22 102 SER A N 1
ATOM 824 C CA . SER A 1 102 ? 13.760 33.707 25.799 1.00 47.22 102 SER A CA 1
ATOM 825 C C . SER A 1 102 ? 14.473 34.605 26.810 1.00 47.22 102 SER A C 1
ATOM 827 O O . SER A 1 102 ? 13.851 35.470 27.427 1.00 47.22 102 SER A O 1
ATOM 829 N N . PHE A 1 103 ? 15.778 34.401 26.982 1.00 44.03 103 PHE A N 1
ATOM 830 C CA . PHE A 1 103 ? 16.648 35.328 27.695 1.00 44.03 103 PHE A CA 1
ATOM 831 C C . PHE A 1 103 ? 16.754 36.602 26.843 1.00 44.03 103 PHE A C 1
ATOM 833 O O . PHE A 1 103 ? 17.530 36.667 25.891 1.00 44.03 103 PHE A O 1
ATOM 840 N N . SER A 1 104 ? 15.927 37.610 27.126 1.00 42.94 104 SER A N 1
ATOM 841 C CA . SER A 1 104 ? 16.101 38.942 26.552 1.00 42.94 104 SER A CA 1
ATOM 842 C C . SER A 1 104 ? 17.315 39.588 27.220 1.00 42.94 104 SER A C 1
ATOM 844 O O . SER A 1 104 ? 17.207 40.145 28.312 1.00 42.94 104 SER A O 1
ATOM 846 N N . SER A 1 105 ? 18.488 39.485 26.596 1.00 39.88 105 SER A N 1
ATOM 847 C CA . SER A 1 105 ? 19.665 40.248 27.006 1.00 39.88 105 SER A CA 1
ATOM 848 C C . SER A 1 105 ? 19.416 41.731 26.723 1.00 39.88 105 SER A C 1
ATOM 850 O O . SER A 1 105 ? 19.538 42.185 25.585 1.00 39.88 105 SER A O 1
ATOM 852 N N . SER A 1 106 ? 19.052 42.492 27.753 1.00 37.69 106 SER A N 1
ATOM 853 C CA . SER A 1 106 ? 19.074 43.951 27.720 1.00 37.69 106 SER A CA 1
ATOM 854 C C . SER A 1 106 ? 20.529 44.418 27.608 1.00 37.69 106 SER A C 1
ATOM 856 O O . SER A 1 106 ? 21.260 44.430 28.598 1.00 37.69 106 SER A O 1
ATOM 858 N N . SER A 1 107 ? 20.974 44.779 26.406 1.00 39.25 107 SER A N 1
ATOM 859 C CA . SER A 1 107 ? 22.256 45.453 26.202 1.00 39.25 107 SER A CA 1
ATOM 860 C C . SER A 1 107 ? 22.142 46.905 26.675 1.00 39.25 107 SER A C 1
ATOM 862 O O . SER A 1 107 ? 21.761 47.792 25.912 1.00 39.25 107 SER A O 1
ATOM 864 N N . SER A 1 108 ? 22.446 47.154 27.946 1.00 36.91 108 SER A N 1
ATOM 865 C CA . SER A 1 108 ? 22.673 48.500 28.470 1.00 36.91 108 SER A CA 1
ATOM 866 C C . SER A 1 108 ? 24.040 48.997 27.990 1.00 36.91 108 SER A C 1
ATOM 868 O O . SER A 1 108 ? 25.074 48.633 28.551 1.00 36.91 108 SER A O 1
ATOM 870 N N . SER A 1 109 ? 24.054 49.804 26.929 1.00 38.19 109 SER A N 1
ATOM 871 C CA . SER A 1 109 ? 25.230 50.560 26.497 1.00 38.19 109 SER A CA 1
ATOM 872 C C . SER A 1 109 ? 25.534 51.656 27.521 1.00 38.19 109 SER A C 1
ATOM 874 O O . SER A 1 109 ? 24.835 52.667 27.582 1.00 38.19 109 SER A O 1
ATOM 876 N N . ALA A 1 110 ? 26.567 51.447 28.335 1.00 37.91 110 ALA A N 1
ATOM 877 C CA . ALA A 1 110 ? 27.151 52.484 29.171 1.00 37.91 110 ALA A CA 1
ATOM 878 C C . ALA A 1 110 ? 27.917 53.477 28.280 1.00 37.91 110 ALA A C 1
ATOM 880 O O . ALA A 1 110 ? 28.940 53.129 27.692 1.00 37.91 110 ALA A O 1
ATOM 881 N N . SER A 1 111 ? 27.417 54.707 28.167 1.00 34.88 111 SER A N 1
ATOM 882 C CA . SER A 1 111 ? 28.182 55.846 27.660 1.00 34.88 111 SER A CA 1
ATOM 883 C C . SER A 1 111 ? 29.159 56.299 28.746 1.00 34.88 111 SER A C 1
ATOM 885 O O . SER A 1 111 ? 28.734 56.772 29.802 1.00 34.88 111 SER A O 1
ATOM 887 N N . LEU A 1 112 ? 30.456 56.113 28.499 1.00 37.78 112 LEU A N 1
ATOM 888 C CA . LEU A 1 112 ? 31.532 56.741 29.264 1.00 37.78 112 LEU A CA 1
ATOM 889 C C . LEU A 1 112 ? 31.552 58.251 28.974 1.00 37.78 112 LEU A C 1
ATOM 891 O O . LEU A 1 112 ? 31.291 58.662 27.845 1.00 37.78 112 LEU A O 1
ATOM 895 N N . VAL A 1 113 ? 31.817 59.011 30.040 1.00 39.50 113 VAL A N 1
ATOM 896 C CA . VAL A 1 113 ? 32.015 60.471 30.119 1.00 39.50 113 VAL A CA 1
ATOM 897 C C . VAL A 1 113 ? 32.987 60.985 29.063 1.00 39.50 113 VAL A C 1
ATOM 899 O O . VAL A 1 113 ? 34.018 60.308 28.852 1.00 39.50 113 VAL A O 1
#

Radius of gyration: 27.87 Å; Cα contacts (8 Å, |Δi|>4): 24; chains: 1; bounding box: 60×72×55 Å